Protein AF-A0A137S1P1-F1 (afdb_monomer_lite)

Organism: NCBI:txid1306954

Sequence (168 aa):
MAESNTEAGQRIQEKFQFYILGLTFTLLGLAIQTASFGTSPVADVMELLGWILLLTSALTLASRLEWTPQIYHLFDVQQDIEQDQRDLHDAQLKGARQATVRGTGESIDLDDVLKRLDNKLSITRAQIEKLDKGAELKYKIHRYGFIFGLVAILVARAWSPVLNLLGL

Structure (mmCIF, N/CA/C/O backbone):
data_AF-A0A137S1P1-F1
#
_entry.id   AF-A0A137S1P1-F1
#
loop_
_atom_site.group_PDB
_atom_site.id
_atom_site.type_symbol
_atom_site.label_atom_id
_atom_site.label_alt_id
_atom_site.label_comp_id
_atom_site.label_asym_id
_atom_site.label_entity_id
_atom_site.label_seq_id
_atom_site.pdbx_PDB_ins_code
_atom_site.Cartn_x
_atom_site.Cartn_y
_atom_site.Cartn_z
_atom_site.occupancy
_atom_site.B_iso_or_equiv
_atom_site.auth_seq_id
_atom_site.auth_comp_id
_atom_site.auth_asym_id
_atom_site.auth_atom_id
_atom_site.pdbx_PDB_model_num
ATOM 1 N N . MET A 1 1 ? 1.002 -15.285 27.680 1.00 48.09 1 MET A N 1
ATOM 2 C CA . MET A 1 1 ? -0.251 -15.466 26.920 1.00 48.09 1 MET A CA 1
ATOM 3 C C . MET A 1 1 ? 0.149 -15.941 25.538 1.00 48.09 1 MET A C 1
ATOM 5 O O . MET A 1 1 ? 1.112 -15.397 25.013 1.00 48.09 1 MET A O 1
ATOM 9 N N . ALA A 1 2 ? -0.465 -17.005 25.020 1.00 54.03 2 ALA A N 1
ATOM 10 C CA . ALA A 1 2 ? -0.200 -17.447 23.652 1.00 54.03 2 ALA A CA 1
ATOM 11 C C . ALA A 1 2 ? -0.772 -16.400 22.686 1.00 54.03 2 ALA A C 1
ATOM 13 O O . ALA A 1 2 ? -1.894 -15.945 22.890 1.00 54.03 2 ALA A O 1
ATOM 14 N N . GLU A 1 3 ? 0.025 -15.991 21.704 1.00 59.16 3 GLU A N 1
ATOM 15 C CA . GLU A 1 3 ? -0.373 -15.048 20.654 1.00 59.16 3 GLU A CA 1
ATOM 16 C C . GLU A 1 3 ? -1.540 -15.653 19.857 1.00 59.16 3 GLU A C 1
ATOM 18 O O . GLU A 1 3 ? -1.527 -16.851 19.550 1.00 59.16 3 GLU A O 1
ATOM 23 N N . SER A 1 4 ? -2.569 -14.859 19.556 1.00 79.31 4 SER A N 1
ATOM 24 C CA . SER A 1 4 ? -3.682 -15.343 18.735 1.00 79.31 4 SER A CA 1
ATOM 25 C C . SER A 1 4 ? -3.177 -15.661 17.323 1.00 79.31 4 SER A C 1
ATOM 27 O O . SER A 1 4 ? -2.349 -14.932 16.772 1.00 79.31 4 SER A O 1
ATOM 29 N N . ASN A 1 5 ? -3.711 -16.705 16.676 1.00 82.00 5 ASN A N 1
ATOM 30 C CA . ASN A 1 5 ? -3.372 -17.037 15.282 1.00 82.00 5 ASN A CA 1
ATOM 31 C C . ASN A 1 5 ? -3.557 -15.835 14.330 1.00 82.00 5 ASN A C 1
ATOM 33 O O . ASN A 1 5 ? -2.851 -15.720 13.328 1.00 82.00 5 ASN A O 1
ATOM 37 N N . THR A 1 6 ? -4.489 -14.931 14.647 1.00 79.38 6 THR A N 1
ATOM 38 C CA . THR A 1 6 ? -4.746 -13.701 13.884 1.00 79.38 6 THR A CA 1
ATOM 39 C C . THR A 1 6 ? -3.633 -12.666 14.041 1.00 79.38 6 THR A C 1
ATOM 41 O O . THR A 1 6 ? -3.182 -12.111 13.041 1.00 79.38 6 THR A O 1
ATOM 44 N N . GLU A 1 7 ? -3.141 -12.450 15.261 1.00 78.94 7 GLU A N 1
ATOM 45 C CA . GLU A 1 7 ? -2.036 -11.527 15.564 1.00 78.94 7 GLU A CA 1
ATOM 46 C C . GLU A 1 7 ? -0.732 -12.009 14.917 1.00 78.94 7 GLU A C 1
ATOM 48 O O . GLU A 1 7 ? -0.011 -11.240 14.273 1.00 78.94 7 GLU A O 1
ATOM 53 N N . ALA A 1 8 ? -0.465 -13.317 15.004 1.00 80.06 8 ALA A N 1
ATOM 54 C CA . ALA A 1 8 ? 0.671 -13.937 14.334 1.00 80.06 8 ALA A CA 1
ATOM 55 C C . ALA A 1 8 ? 0.590 -13.761 12.804 1.00 80.06 8 ALA A C 1
ATOM 57 O O . ALA A 1 8 ? 1.584 -13.407 12.162 1.00 80.06 8 ALA A O 1
ATOM 58 N N . GLY A 1 9 ? -0.599 -13.952 12.219 1.00 82.62 9 GLY A N 1
ATOM 59 C CA . GLY A 1 9 ? -0.851 -13.734 10.793 1.00 82.62 9 GLY A CA 1
ATOM 60 C C . GLY A 1 9 ? -0.601 -12.288 10.353 1.00 82.62 9 GLY A C 1
ATOM 61 O O . GLY A 1 9 ? 0.103 -12.060 9.366 1.00 82.62 9 GLY A O 1
ATOM 62 N N . GLN A 1 10 ? -1.101 -11.311 11.114 1.00 83.69 10 GLN A N 1
ATOM 63 C CA . GLN A 1 10 ? -0.881 -9.883 10.854 1.00 83.69 10 GLN A CA 1
ATOM 64 C C . GLN A 1 10 ? 0.609 -9.528 10.882 1.00 83.69 10 GLN A C 1
ATOM 66 O O . GLN A 1 10 ? 1.120 -8.922 9.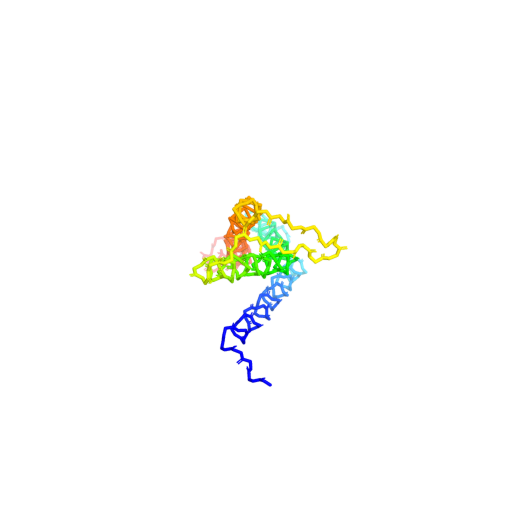938 1.00 83.69 10 GLN A O 1
ATOM 71 N N . ARG A 1 11 ? 1.344 -9.990 11.899 1.00 85.56 11 ARG A N 1
ATOM 72 C CA . ARG A 1 11 ? 2.785 -9.729 12.014 1.00 85.56 11 ARG A CA 1
ATOM 73 C C . ARG A 1 11 ? 3.583 -10.309 10.844 1.00 85.56 11 ARG A C 1
ATOM 75 O O . ARG A 1 11 ? 4.534 -9.685 10.369 1.00 85.56 11 ARG A O 1
ATOM 82 N N . ILE A 1 12 ? 3.234 -11.509 10.375 1.00 89.06 12 ILE A N 1
ATOM 83 C CA . ILE A 1 12 ? 3.873 -12.113 9.195 1.00 89.06 12 ILE A CA 1
ATOM 84 C C . ILE A 1 12 ? 3.583 -11.272 7.947 1.00 89.06 12 ILE A C 1
ATOM 86 O O . ILE A 1 12 ? 4.497 -10.991 7.168 1.00 89.06 12 ILE A O 1
ATOM 90 N N . GLN A 1 13 ? 2.336 -10.835 7.775 1.00 88.25 13 GLN A N 1
ATOM 91 C CA . GLN A 1 13 ? 1.925 -10.011 6.643 1.00 88.25 13 GLN A CA 1
ATOM 92 C C . GLN A 1 13 ? 2.656 -8.661 6.606 1.00 88.25 13 GLN A C 1
ATOM 94 O O . GLN A 1 13 ? 3.092 -8.236 5.536 1.00 88.25 13 GLN A O 1
ATOM 99 N N . GLU A 1 14 ? 2.839 -8.001 7.748 1.00 86.75 14 GLU A N 1
ATOM 100 C CA . GLU A 1 14 ? 3.597 -6.748 7.846 1.00 86.75 14 GLU A CA 1
ATOM 101 C C . GLU A 1 14 ? 5.060 -6.935 7.445 1.00 86.75 14 GLU A C 1
ATOM 103 O O . GLU A 1 14 ? 5.573 -6.207 6.593 1.00 86.75 14 GLU A O 1
ATOM 108 N N . LYS A 1 15 ? 5.725 -7.964 7.987 1.00 91.75 15 LYS A N 1
ATOM 109 C CA . LYS A 1 15 ? 7.111 -8.293 7.616 1.00 91.75 15 LYS A CA 1
ATOM 110 C C . LYS A 1 15 ? 7.245 -8.535 6.118 1.00 91.75 15 LYS A C 1
ATOM 112 O O . LYS A 1 15 ? 8.156 -8.004 5.488 1.00 91.75 15 LYS A O 1
ATOM 117 N N . PHE A 1 16 ? 6.323 -9.303 5.539 1.00 92.94 16 PHE A N 1
ATOM 118 C CA . PHE A 1 16 ? 6.294 -9.546 4.102 1.00 92.94 16 PHE A CA 1
ATOM 119 C C . PHE A 1 16 ? 6.191 -8.240 3.300 1.00 92.94 16 PHE A C 1
ATOM 121 O O . PHE A 1 16 ? 6.935 -8.052 2.338 1.00 92.94 16 PHE A O 1
ATOM 128 N N . GLN A 1 17 ? 5.335 -7.303 3.716 1.00 92.69 17 GLN A N 1
ATOM 129 C CA . GLN A 1 17 ? 5.203 -6.005 3.048 1.00 92.69 17 GLN A CA 1
ATOM 130 C C . GLN A 1 17 ? 6.487 -5.167 3.124 1.00 92.69 17 GLN A C 1
ATOM 132 O O . GLN A 1 17 ? 6.860 -4.558 2.122 1.00 92.69 17 GLN A O 1
ATOM 137 N N . PHE A 1 18 ? 7.206 -5.177 4.251 1.00 94.44 18 PHE A N 1
ATOM 138 C CA . PHE A 1 18 ? 8.512 -4.515 4.351 1.00 94.44 18 PHE A CA 1
ATOM 139 C C . PHE A 1 18 ? 9.561 -5.142 3.424 1.00 94.44 18 PHE A C 1
ATOM 141 O O . PHE A 1 18 ? 10.312 -4.411 2.775 1.00 94.44 18 PHE A O 1
ATOM 148 N N . TYR A 1 19 ? 9.592 -6.473 3.300 1.00 96.06 19 TYR A N 1
ATOM 149 C CA . TYR A 1 19 ? 10.492 -7.143 2.355 1.00 96.06 19 TYR A CA 1
ATOM 150 C C . TYR A 1 19 ? 10.181 -6.778 0.902 1.00 96.06 19 TYR A C 1
ATOM 152 O O . TYR A 1 19 ? 11.101 -6.478 0.145 1.00 96.06 19 TYR A O 1
ATOM 160 N N . ILE A 1 20 ? 8.902 -6.751 0.512 1.00 95.69 20 ILE A N 1
ATOM 161 C CA . ILE A 1 20 ? 8.492 -6.341 -0.840 1.00 95.69 20 ILE A CA 1
ATOM 162 C C . ILE A 1 20 ? 8.828 -4.871 -1.103 1.00 95.69 20 ILE A C 1
ATOM 164 O O . ILE A 1 20 ? 9.288 -4.535 -2.197 1.00 95.69 20 ILE A O 1
ATOM 168 N N . LEU A 1 21 ? 8.653 -3.995 -0.112 1.00 96.81 21 LEU A N 1
ATOM 169 C CA . LEU A 1 21 ? 9.041 -2.592 -0.230 1.00 96.81 21 LEU A CA 1
ATOM 170 C C . LEU A 1 21 ? 10.545 -2.454 -0.487 1.00 96.81 21 LEU A C 1
ATOM 172 O O . LEU A 1 21 ? 10.946 -1.786 -1.441 1.00 96.81 21 LEU A O 1
ATOM 176 N N . GLY A 1 22 ? 11.362 -3.127 0.329 1.00 97.50 22 GLY A N 1
ATOM 177 C CA . GLY A 1 22 ? 12.813 -3.156 0.165 1.00 97.50 22 GLY A CA 1
ATOM 178 C C . GLY A 1 22 ? 13.216 -3.689 -1.207 1.00 97.50 22 GLY A C 1
ATOM 179 O O . GLY A 1 22 ? 13.944 -3.019 -1.933 1.00 97.50 22 GLY A O 1
ATOM 180 N N . LEU A 1 23 ? 12.662 -4.836 -1.609 1.00 97.12 23 LEU A N 1
ATOM 181 C CA . LEU A 1 23 ? 12.902 -5.439 -2.920 1.00 97.12 23 LEU A CA 1
ATOM 182 C C . LEU A 1 23 ? 12.565 -4.478 -4.066 1.00 97.12 23 LEU A C 1
ATOM 184 O O . LEU A 1 23 ? 13.341 -4.364 -5.010 1.00 97.12 23 LEU A O 1
ATOM 188 N N . THR A 1 24 ? 11.442 -3.762 -3.983 1.00 97.19 24 THR A N 1
ATOM 189 C CA . THR A 1 24 ? 11.026 -2.817 -5.031 1.00 97.19 24 THR A CA 1
ATOM 190 C C . THR A 1 24 ? 12.029 -1.671 -5.175 1.00 97.19 24 THR A C 1
ATOM 192 O O . THR A 1 24 ? 12.436 -1.353 -6.292 1.00 97.19 24 THR A O 1
ATOM 195 N N . PHE A 1 25 ? 12.489 -1.087 -4.062 1.00 98.00 25 PHE A N 1
ATOM 196 C CA . PHE A 1 25 ? 13.527 -0.052 -4.093 1.00 98.00 25 PHE A CA 1
ATOM 197 C C . PHE A 1 25 ? 14.878 -0.585 -4.574 1.00 98.00 25 PHE A C 1
ATOM 199 O O . PHE A 1 25 ? 15.557 0.093 -5.343 1.00 98.00 25 PHE A O 1
ATOM 206 N N . THR A 1 26 ? 15.267 -1.796 -4.170 1.00 97.94 26 THR A N 1
ATOM 207 C CA . THR A 1 26 ? 16.501 -2.432 -4.647 1.00 97.94 26 THR A CA 1
ATOM 208 C C . THR A 1 26 ? 16.456 -2.662 -6.155 1.00 97.94 26 THR A C 1
ATOM 210 O O . THR A 1 26 ? 17.409 -2.311 -6.845 1.00 97.94 26 THR A O 1
ATOM 213 N N . LEU A 1 27 ? 15.352 -3.193 -6.686 1.00 97.12 27 LEU A N 1
ATOM 214 C CA . LEU A 1 27 ? 15.178 -3.398 -8.125 1.00 97.12 27 LEU A CA 1
ATOM 215 C C . LEU A 1 27 ? 15.208 -2.077 -8.897 1.00 97.12 27 LEU A C 1
ATOM 217 O O . LEU A 1 27 ? 15.874 -1.999 -9.924 1.00 97.12 27 LEU A O 1
ATOM 221 N N . LEU A 1 28 ? 14.553 -1.029 -8.386 1.00 97.81 28 LEU A N 1
ATOM 222 C CA . LEU A 1 28 ? 14.625 0.309 -8.974 1.00 97.81 28 LEU A CA 1
ATOM 223 C C . LEU A 1 28 ? 16.064 0.848 -8.980 1.00 97.81 28 LEU A C 1
ATOM 225 O O . LEU A 1 28 ? 16.532 1.338 -10.004 1.00 97.81 28 LEU A O 1
ATOM 229 N N . GLY A 1 29 ? 16.781 0.727 -7.861 1.00 98.00 29 GLY A N 1
ATOM 230 C CA . GLY A 1 29 ? 18.178 1.150 -7.757 1.00 98.00 29 GLY A CA 1
ATOM 231 C C . GLY A 1 29 ? 19.085 0.412 -8.743 1.00 98.00 29 GLY A C 1
ATOM 232 O O . GLY A 1 29 ? 19.885 1.043 -9.429 1.00 98.00 29 GLY A O 1
ATOM 233 N N . LEU A 1 30 ? 18.915 -0.906 -8.870 1.00 96.81 30 LEU A N 1
ATOM 234 C CA . LEU A 1 30 ? 19.645 -1.722 -9.842 1.00 96.81 30 LEU A CA 1
ATOM 235 C C . LEU A 1 30 ? 19.305 -1.343 -11.286 1.00 96.81 30 LEU A C 1
ATOM 237 O O . LEU A 1 30 ? 20.211 -1.256 -12.115 1.00 96.81 30 LEU A O 1
ATOM 241 N N . ALA A 1 31 ? 18.031 -1.087 -11.593 1.00 95.81 31 ALA A N 1
ATOM 242 C CA . ALA A 1 31 ? 17.612 -0.637 -12.918 1.00 95.81 31 ALA A CA 1
ATOM 243 C C . ALA A 1 31 ? 18.303 0.686 -13.284 1.00 95.81 31 ALA A C 1
ATOM 245 O O . ALA A 1 31 ? 18.929 0.781 -14.337 1.00 95.81 31 ALA A O 1
ATOM 246 N N . ILE A 1 32 ? 18.310 1.662 -12.373 1.00 96.31 32 ILE A N 1
ATOM 247 C CA . ILE A 1 32 ? 18.986 2.948 -12.587 1.00 96.31 32 ILE A CA 1
ATOM 248 C C . ILE A 1 32 ? 20.501 2.766 -12.763 1.00 96.31 32 ILE A C 1
ATOM 250 O O . ILE A 1 32 ? 21.081 3.318 -13.692 1.00 96.31 32 ILE A O 1
ATOM 254 N N . GLN A 1 33 ? 21.157 1.981 -11.902 1.00 96.62 33 GLN A N 1
ATOM 255 C CA . GLN A 1 33 ? 22.615 1.801 -11.946 1.00 96.62 33 GLN A CA 1
ATOM 256 C C . GLN A 1 33 ? 23.098 1.084 -13.205 1.00 96.62 33 GLN A C 1
ATOM 258 O O . GLN A 1 33 ? 24.168 1.388 -13.722 1.00 96.62 33 GLN A O 1
ATOM 263 N N . THR A 1 34 ? 22.331 0.108 -13.683 1.00 93.44 34 THR A N 1
ATOM 264 C CA . THR A 1 34 ? 22.718 -0.695 -14.847 1.00 93.44 34 THR A CA 1
ATOM 265 C C . THR A 1 34 ? 22.291 -0.056 -16.164 1.00 93.44 34 THR A C 1
ATOM 267 O O . THR A 1 34 ? 22.564 -0.623 -17.219 1.00 93.44 34 THR A O 1
ATOM 270 N N . ALA A 1 35 ? 21.577 1.070 -16.129 1.00 91.75 35 ALA A N 1
ATOM 271 C CA . ALA A 1 35 ? 20.986 1.727 -17.288 1.00 91.75 35 ALA A CA 1
ATOM 272 C C . ALA A 1 35 ? 22.005 2.039 -18.385 1.00 91.75 35 ALA A C 1
ATOM 274 O O . ALA A 1 35 ? 23.081 2.575 -18.129 1.00 91.75 35 ALA A O 1
ATOM 275 N N . SER A 1 36 ? 21.635 1.727 -19.625 1.00 85.81 36 SER A N 1
ATOM 276 C CA . SER A 1 36 ? 22.408 2.063 -20.814 1.00 85.81 36 SER A CA 1
ATOM 277 C C . SER A 1 36 ? 21.460 2.684 -21.828 1.00 85.81 36 SER A C 1
ATOM 279 O O . SER A 1 36 ? 20.555 2.012 -22.317 1.00 85.81 36 SER A O 1
ATOM 281 N N . PHE A 1 37 ? 21.652 3.974 -22.089 1.00 89.00 37 PHE A N 1
ATOM 282 C CA . PHE A 1 37 ? 20.822 4.748 -23.007 1.00 89.00 37 PHE A CA 1
ATOM 283 C C . PHE A 1 37 ? 21.480 4.876 -24.382 1.00 89.00 37 PHE A C 1
ATOM 285 O O . PHE A 1 37 ? 22.706 4.813 -24.498 1.00 89.00 37 PHE A O 1
ATOM 292 N N . GLY A 1 38 ? 20.669 5.114 -25.415 1.00 81.94 38 GLY A N 1
ATOM 293 C CA . GLY A 1 38 ? 21.150 5.450 -26.759 1.00 81.94 38 GLY A CA 1
ATOM 294 C C . GLY A 1 38 ? 21.274 4.271 -27.724 1.00 81.94 38 GLY A C 1
ATOM 295 O O . GLY A 1 38 ? 21.768 4.448 -28.834 1.00 81.94 38 GLY A O 1
ATOM 296 N N . THR A 1 39 ? 20.810 3.078 -27.340 1.00 79.62 39 THR A N 1
ATOM 297 C CA . THR A 1 39 ? 20.744 1.914 -28.246 1.00 79.62 39 THR A CA 1
ATOM 298 C C . THR A 1 39 ? 19.483 1.929 -29.108 1.00 79.62 39 THR A C 1
ATOM 300 O O . THR A 1 39 ? 19.533 1.618 -30.295 1.00 79.62 39 THR A O 1
ATOM 303 N N . SER A 1 40 ? 18.340 2.308 -28.533 1.00 87.75 40 SER A N 1
ATOM 304 C CA . SER A 1 40 ? 17.077 2.462 -29.250 1.00 87.75 40 SER A CA 1
ATOM 305 C C . SER A 1 40 ? 16.148 3.404 -28.481 1.00 87.75 40 SER A C 1
ATOM 307 O O . SER A 1 40 ? 15.965 3.199 -27.280 1.00 87.75 40 SER A O 1
ATOM 309 N N . PRO A 1 41 ? 15.467 4.355 -29.151 1.00 90.50 41 PRO A N 1
ATOM 310 C CA . PRO A 1 41 ? 14.496 5.229 -28.492 1.00 90.50 41 PRO A CA 1
ATOM 311 C C . PRO A 1 41 ? 13.380 4.459 -27.773 1.00 90.50 41 PRO A C 1
ATOM 313 O O . PRO A 1 41 ? 12.876 4.906 -26.749 1.00 90.50 41 PRO A O 1
ATOM 316 N N . VAL A 1 42 ? 12.997 3.286 -28.294 1.00 90.31 42 VAL A N 1
ATOM 317 C CA . VAL A 1 42 ? 11.966 2.436 -27.678 1.00 90.31 42 VAL A CA 1
ATOM 318 C C . VAL A 1 42 ? 12.459 1.859 -26.351 1.00 90.31 42 VAL A C 1
ATOM 320 O O . VAL A 1 42 ? 11.728 1.901 -25.364 1.00 90.31 42 VAL A O 1
ATOM 323 N N . ALA A 1 43 ? 13.698 1.360 -26.312 1.00 93.06 43 ALA A N 1
ATOM 324 C CA . ALA A 1 43 ? 14.304 0.835 -25.092 1.00 93.06 43 ALA A CA 1
ATOM 325 C C . ALA A 1 43 ? 14.460 1.940 -24.036 1.00 93.06 43 ALA A C 1
ATOM 327 O O . ALA A 1 43 ? 14.064 1.744 -22.890 1.00 93.06 43 ALA A O 1
ATOM 328 N N . ASP A 1 44 ? 14.926 3.123 -24.445 1.00 94.00 44 ASP A N 1
ATOM 329 C CA . ASP A 1 44 ? 15.111 4.276 -23.559 1.00 94.00 44 ASP A CA 1
ATOM 330 C C . ASP A 1 44 ? 13.781 4.728 -22.919 1.00 94.00 44 ASP A C 1
ATOM 332 O O . ASP A 1 44 ? 13.711 4.980 -21.715 1.00 94.00 44 ASP A O 1
ATOM 336 N N . VAL A 1 45 ? 12.695 4.784 -23.702 1.00 95.44 45 VAL A N 1
ATOM 337 C CA . VAL A 1 45 ? 11.354 5.131 -23.194 1.00 95.44 45 VAL A CA 1
ATOM 338 C C . VAL A 1 45 ? 10.827 4.067 -22.229 1.00 95.44 45 VAL A C 1
ATOM 340 O O . VAL A 1 45 ? 10.273 4.415 -21.184 1.00 95.44 45 VAL A O 1
ATOM 343 N N . MET A 1 46 ? 10.997 2.782 -22.551 1.00 95.69 46 MET A N 1
ATOM 344 C CA . MET A 1 46 ? 10.560 1.682 -21.681 1.00 95.69 46 MET A CA 1
ATOM 345 C C . MET A 1 46 ? 11.333 1.656 -20.360 1.00 95.69 46 MET A C 1
ATOM 347 O O . MET A 1 46 ? 10.739 1.395 -19.314 1.00 95.69 46 MET A O 1
ATOM 351 N N . GLU A 1 47 ? 12.621 1.997 -20.385 1.00 96.06 47 GLU A N 1
ATOM 352 C CA . GLU A 1 47 ? 13.462 2.107 -19.193 1.00 96.06 47 GLU A CA 1
ATOM 353 C C . GLU A 1 47 ? 12.936 3.203 -18.248 1.00 96.06 47 GLU A C 1
ATOM 355 O O . GLU A 1 47 ? 12.656 2.942 -17.076 1.00 96.06 47 GLU A O 1
ATOM 360 N N . LEU A 1 48 ? 12.696 4.411 -18.776 1.00 96.81 48 LEU A N 1
ATOM 361 C CA . LEU A 1 48 ? 12.159 5.537 -18.003 1.00 96.81 48 LEU A CA 1
ATOM 362 C C . LEU A 1 48 ? 10.757 5.251 -17.450 1.00 96.81 48 LEU A C 1
ATOM 364 O O . LEU A 1 48 ? 10.462 5.560 -16.291 1.00 96.81 48 LEU A O 1
ATOM 368 N N . LEU A 1 49 ? 9.891 4.641 -18.261 1.00 97.25 49 LEU A N 1
ATOM 369 C CA . LEU A 1 49 ? 8.550 4.244 -17.838 1.00 97.25 49 LEU A CA 1
ATOM 370 C C . LEU A 1 49 ? 8.616 3.194 -16.722 1.00 97.25 49 LEU A C 1
ATOM 372 O O . LEU A 1 49 ? 7.893 3.306 -15.729 1.00 97.25 49 LEU A O 1
ATOM 376 N N . GLY A 1 50 ? 9.523 2.223 -16.841 1.00 97.19 50 GLY A N 1
ATOM 377 C CA . GLY A 1 50 ? 9.790 1.234 -15.804 1.00 97.19 50 GLY A CA 1
ATOM 378 C C . GLY A 1 50 ? 10.205 1.873 -14.480 1.00 97.19 50 GLY A C 1
ATOM 379 O O . GLY A 1 50 ? 9.655 1.522 -13.434 1.00 97.19 50 GLY A O 1
ATOM 380 N N . TRP A 1 51 ? 11.096 2.870 -14.508 1.00 98.06 51 TRP A N 1
ATOM 381 C CA . TRP A 1 51 ? 11.514 3.585 -13.297 1.00 98.06 51 TRP A CA 1
ATOM 382 C C . TRP A 1 51 ? 10.358 4.315 -12.623 1.00 98.06 51 TRP A C 1
ATOM 384 O O . TRP A 1 51 ? 10.182 4.191 -11.411 1.00 98.06 51 TRP A O 1
ATOM 394 N N . ILE A 1 52 ? 9.547 5.047 -13.392 1.00 98.19 52 ILE A N 1
ATOM 395 C CA . ILE A 1 52 ? 8.399 5.789 -12.853 1.00 98.19 52 ILE A CA 1
ATOM 396 C C . ILE A 1 52 ? 7.390 4.823 -12.221 1.00 98.19 52 ILE A C 1
ATOM 398 O O . ILE A 1 52 ? 6.900 5.070 -11.117 1.00 98.19 52 ILE A O 1
ATOM 402 N N . LEU A 1 53 ? 7.095 3.699 -12.877 1.00 98.12 53 LEU A N 1
ATOM 403 C CA . LEU A 1 53 ? 6.160 2.698 -12.359 1.00 98.12 53 LEU A CA 1
ATOM 404 C C . LEU A 1 53 ? 6.675 2.003 -11.091 1.00 98.12 53 LEU A C 1
ATOM 406 O O . LEU A 1 53 ? 5.923 1.844 -10.128 1.00 98.12 53 LEU A O 1
ATOM 410 N N . LEU A 1 54 ? 7.959 1.640 -11.045 1.00 98.00 54 LEU A N 1
ATOM 411 C CA . LEU A 1 54 ? 8.565 1.054 -9.847 1.00 98.00 54 LEU A CA 1
ATOM 412 C C . LEU A 1 54 ? 8.633 2.063 -8.693 1.00 98.00 54 LEU A C 1
ATOM 414 O O . LEU A 1 54 ? 8.315 1.710 -7.558 1.00 98.00 54 LEU A O 1
ATOM 418 N N . LEU A 1 55 ? 8.978 3.325 -8.969 1.00 98.19 55 LEU A N 1
ATOM 419 C CA . LEU A 1 55 ? 9.022 4.382 -7.958 1.00 98.19 55 LEU A CA 1
ATOM 420 C C . LEU A 1 55 ? 7.631 4.669 -7.386 1.00 98.19 55 LEU A C 1
ATOM 422 O O . LEU A 1 55 ? 7.453 4.682 -6.169 1.00 98.19 55 LEU A O 1
ATOM 426 N N . THR A 1 56 ? 6.631 4.860 -8.248 1.00 97.88 56 THR A N 1
ATOM 427 C CA . THR A 1 56 ? 5.242 5.074 -7.811 1.00 97.88 56 THR A CA 1
ATOM 428 C C . THR A 1 56 ? 4.718 3.877 -7.023 1.00 97.88 56 THR A C 1
ATOM 430 O O . THR A 1 56 ? 4.073 4.063 -5.990 1.00 97.88 56 THR A O 1
ATOM 433 N N . SER A 1 57 ? 5.052 2.653 -7.436 1.00 97.69 57 SER A N 1
ATOM 434 C CA . SER A 1 57 ? 4.725 1.435 -6.697 1.00 97.69 57 SER A CA 1
ATOM 435 C C . SER A 1 57 ? 5.362 1.400 -5.302 1.00 97.69 57 SER A C 1
ATOM 437 O O . SER A 1 57 ? 4.659 1.143 -4.319 1.00 97.69 57 SER A O 1
ATOM 439 N N . ALA A 1 58 ? 6.660 1.703 -5.194 1.00 97.19 58 ALA A N 1
ATOM 440 C CA . ALA A 1 58 ? 7.390 1.719 -3.928 1.00 97.19 58 ALA A CA 1
ATOM 441 C C . ALA A 1 58 ? 6.846 2.786 -2.968 1.00 97.19 58 ALA A C 1
ATOM 443 O O . ALA A 1 58 ? 6.523 2.483 -1.820 1.00 97.19 58 ALA A O 1
ATOM 444 N N . LEU A 1 59 ? 6.668 4.022 -3.448 1.00 97.69 59 LEU A N 1
ATOM 445 C CA . LEU A 1 59 ? 6.128 5.126 -2.649 1.00 97.69 59 LEU A CA 1
ATOM 446 C C . LEU A 1 59 ? 4.698 4.844 -2.179 1.00 97.69 59 LEU A C 1
ATOM 448 O O . LEU A 1 59 ? 4.343 5.148 -1.041 1.00 97.69 59 LEU A O 1
ATOM 452 N N . THR A 1 60 ? 3.880 4.215 -3.024 1.00 96.69 60 THR A N 1
ATOM 453 C CA . THR A 1 60 ? 2.506 3.866 -2.654 1.00 96.69 60 THR A CA 1
ATOM 454 C C . THR A 1 60 ? 2.464 2.779 -1.580 1.00 96.69 60 THR A C 1
ATOM 456 O O . THR A 1 60 ? 1.663 2.876 -0.648 1.00 96.69 60 THR A O 1
ATOM 459 N N . LEU A 1 61 ? 3.332 1.765 -1.666 1.00 95.62 61 LEU A N 1
ATOM 460 C CA . LEU A 1 61 ? 3.437 0.734 -0.632 1.00 95.62 61 LEU A CA 1
ATOM 461 C C . LEU A 1 61 ? 3.991 1.299 0.683 1.00 95.62 61 LEU A C 1
ATOM 463 O O . LEU A 1 61 ? 3.447 0.988 1.741 1.00 95.62 61 LEU A O 1
ATOM 467 N N . ALA A 1 62 ? 5.000 2.172 0.625 1.00 95.81 62 ALA A N 1
ATOM 468 C CA . ALA A 1 62 ? 5.514 2.879 1.799 1.00 95.81 62 ALA A CA 1
ATOM 469 C C . ALA A 1 62 ? 4.412 3.703 2.476 1.00 95.81 62 ALA A C 1
ATOM 471 O O . ALA A 1 62 ? 4.168 3.561 3.671 1.00 95.81 62 ALA A O 1
ATOM 472 N N . SER A 1 63 ? 3.664 4.482 1.690 1.00 94.38 63 SER A N 1
ATOM 473 C CA . SER A 1 63 ? 2.518 5.241 2.189 1.00 94.38 63 SER A CA 1
ATOM 474 C C . SER A 1 63 ? 1.382 4.340 2.684 1.00 94.38 63 SER A C 1
ATOM 476 O O . SER A 1 63 ? 0.539 4.783 3.450 1.00 94.38 63 SER A O 1
ATOM 478 N N . ARG A 1 64 ? 1.264 3.083 2.252 1.00 91.81 64 ARG A N 1
ATOM 479 C CA . ARG A 1 64 ? 0.292 2.160 2.855 1.00 91.81 64 ARG A CA 1
ATOM 480 C C . ARG A 1 64 ? 0.758 1.730 4.245 1.00 91.81 64 ARG A C 1
ATOM 482 O O . ARG A 1 64 ? -0.026 1.816 5.180 1.00 91.81 64 ARG A O 1
ATOM 489 N N . LEU A 1 65 ? 2.021 1.324 4.3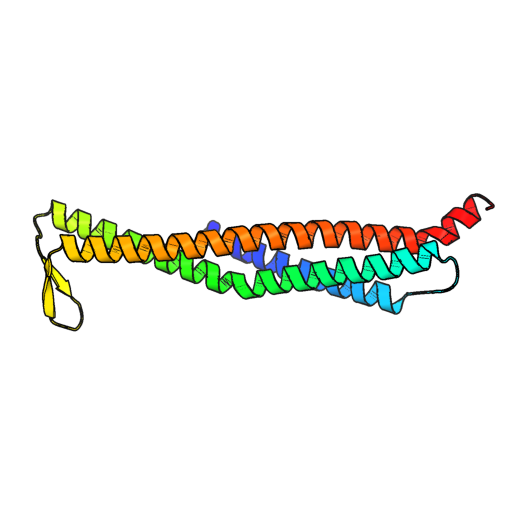60 1.00 92.12 65 LEU A N 1
ATOM 490 C CA . LEU A 1 65 ? 2.635 0.880 5.612 1.00 92.12 65 LEU A CA 1
ATOM 491 C C . LEU A 1 65 ? 2.636 1.966 6.692 1.00 92.12 65 LEU A C 1
ATOM 493 O O . LEU A 1 65 ? 2.386 1.659 7.851 1.00 92.12 65 LEU A O 1
ATOM 497 N N . GLU A 1 66 ? 2.850 3.226 6.309 1.00 91.38 66 GLU A N 1
ATOM 498 C CA . GLU A 1 66 ? 2.803 4.372 7.226 1.00 91.38 66 GLU A CA 1
ATOM 499 C C . GLU A 1 66 ? 1.441 4.532 7.920 1.00 91.38 66 GLU A C 1
ATOM 501 O O . GLU A 1 66 ? 1.395 4.952 9.070 1.00 91.38 66 GLU A O 1
ATOM 506 N N . TRP A 1 67 ? 0.344 4.186 7.235 1.00 87.62 67 TRP A N 1
ATOM 507 C CA . TRP A 1 67 ? -1.027 4.371 7.727 1.00 87.62 67 TRP A CA 1
ATOM 508 C C . TRP A 1 67 ? -1.619 3.124 8.396 1.00 87.62 67 TRP A C 1
ATOM 510 O O . TRP A 1 67 ? -2.684 3.205 9.011 1.00 87.62 67 TRP A O 1
ATOM 520 N N . THR A 1 68 ? -0.958 1.970 8.279 1.00 87.81 68 THR A N 1
ATOM 521 C CA . THR A 1 68 ? -1.404 0.706 8.881 1.00 87.81 68 THR A CA 1
ATOM 522 C C . THR A 1 68 ? -1.637 0.819 10.400 1.00 87.81 68 THR A C 1
ATOM 524 O O . THR A 1 68 ? -2.704 0.398 10.850 1.00 87.81 68 THR A O 1
ATOM 527 N N . PRO A 1 69 ? -0.743 1.434 11.206 1.00 86.75 69 PRO A N 1
ATOM 528 C CA . PRO A 1 69 ? -0.962 1.571 12.649 1.00 86.75 69 PRO A CA 1
ATOM 529 C C . PRO A 1 69 ? -2.206 2.398 13.000 1.00 86.75 69 PRO A C 1
ATOM 531 O O . PRO A 1 69 ? -2.945 2.056 13.919 1.00 86.75 69 PRO A O 1
ATOM 534 N N . GLN A 1 70 ? -2.470 3.474 12.256 1.00 87.06 70 GLN A N 1
ATOM 535 C CA . GLN A 1 70 ? -3.622 4.350 12.472 1.00 87.06 70 GLN A CA 1
ATOM 536 C C . GLN A 1 70 ? -4.935 3.625 12.172 1.00 87.06 70 GLN A C 1
ATOM 538 O O . GLN A 1 70 ? -5.928 3.849 12.861 1.00 87.06 70 GLN A O 1
ATOM 543 N N . ILE A 1 71 ? -4.942 2.745 11.167 1.00 86.25 71 ILE A N 1
ATOM 544 C CA . ILE A 1 71 ? -6.102 1.907 10.851 1.00 86.25 71 ILE A CA 1
ATOM 545 C C . ILE A 1 71 ? -6.384 0.937 12.002 1.00 86.25 71 ILE A C 1
ATOM 547 O O . ILE A 1 71 ? -7.529 0.847 12.439 1.00 86.25 71 ILE A O 1
ATOM 551 N N . TYR A 1 72 ? -5.360 0.264 12.536 1.00 86.56 72 TYR A N 1
ATOM 552 C CA . TYR A 1 72 ? -5.542 -0.639 13.678 1.00 86.56 72 TYR A CA 1
ATOM 553 C C . TYR A 1 72 ? -6.024 0.088 14.929 1.00 86.56 72 TYR A C 1
ATOM 555 O O . TYR A 1 72 ? -6.986 -0.353 15.543 1.00 86.56 72 TYR A O 1
ATOM 563 N N . HIS A 1 73 ? -5.464 1.258 15.233 1.00 88.25 73 HIS A N 1
ATOM 564 C CA . HIS A 1 73 ? -5.951 2.078 16.340 1.00 88.25 73 HIS A CA 1
ATOM 565 C C . HIS A 1 73 ? -7.443 2.430 16.194 1.00 88.25 73 HIS A C 1
ATOM 567 O O . HIS A 1 73 ? -8.178 2.465 17.176 1.00 88.25 73 HIS A O 1
ATOM 573 N N . LEU A 1 74 ? -7.922 2.700 14.976 1.00 87.31 74 LEU A N 1
ATOM 574 C CA . LEU A 1 74 ? -9.345 2.961 14.753 1.00 87.31 74 LEU A CA 1
ATOM 575 C C . LEU A 1 74 ? -10.210 1.707 14.928 1.00 87.31 74 LEU A C 1
ATOM 577 O O . LEU A 1 74 ? -11.316 1.829 15.453 1.00 87.31 74 LEU A O 1
ATOM 581 N N . PHE A 1 75 ? -9.720 0.529 14.533 1.00 87.75 75 PHE A N 1
ATOM 582 C CA . PHE A 1 75 ? -10.396 -0.739 14.817 1.00 87.75 75 PHE A CA 1
ATOM 583 C C . PHE A 1 75 ? -10.471 -1.026 16.319 1.00 87.75 75 PHE A C 1
ATOM 585 O O . PHE A 1 75 ? -11.541 -1.403 16.790 1.00 87.75 75 PHE A O 1
ATOM 592 N N . ASP A 1 76 ? -9.400 -0.768 17.072 1.00 88.81 76 ASP A N 1
ATOM 593 C CA . ASP A 1 76 ? -9.393 -0.915 18.532 1.00 88.81 76 ASP A CA 1
ATOM 594 C C . ASP A 1 76 ? -10.427 0.021 19.172 1.00 88.81 76 ASP A C 1
ATOM 596 O O . ASP A 1 76 ? -11.286 -0.413 19.934 1.00 88.81 76 ASP A O 1
ATOM 600 N N . VAL A 1 77 ? -10.445 1.297 18.765 1.00 89.62 77 VAL A N 1
ATOM 601 C CA . VAL A 1 77 ? -11.449 2.270 19.229 1.00 89.62 77 VAL A CA 1
ATOM 602 C C . VAL A 1 77 ? -12.870 1.842 18.857 1.00 89.62 77 VAL A C 1
ATOM 604 O O . VAL A 1 77 ? -13.794 2.050 19.643 1.00 89.62 77 VAL A O 1
ATOM 607 N N . GLN A 1 78 ? -13.084 1.271 17.667 1.00 90.44 78 GLN A N 1
ATOM 608 C CA . GLN A 1 78 ? -14.387 0.727 17.288 1.00 90.44 78 GLN A CA 1
ATOM 609 C C . GLN A 1 78 ? -14.782 -0.426 18.215 1.00 90.44 78 GLN A C 1
ATOM 611 O O . GLN A 1 78 ? -15.910 -0.443 18.704 1.00 90.44 78 GLN A O 1
ATOM 616 N N . GLN A 1 79 ? -13.872 -1.369 18.455 1.00 91.12 79 GLN A N 1
ATOM 617 C CA . GLN A 1 79 ? -14.119 -2.533 19.297 1.00 91.12 79 GLN A CA 1
ATOM 618 C C . GLN A 1 79 ? -14.441 -2.127 20.739 1.00 91.12 79 GLN A C 1
ATOM 620 O O . GLN A 1 79 ? -15.394 -2.663 21.308 1.00 91.12 79 GLN A O 1
ATOM 625 N N . ASP A 1 80 ? -13.715 -1.151 21.287 1.00 90.56 80 ASP A N 1
ATOM 626 C CA . ASP A 1 80 ? -13.966 -0.585 22.614 1.00 90.56 80 ASP A CA 1
ATOM 627 C C . ASP A 1 80 ? -15.365 0.046 22.693 1.00 90.56 80 ASP A C 1
ATOM 629 O O . ASP A 1 80 ? -16.130 -0.251 23.606 1.00 90.56 80 ASP A O 1
ATOM 633 N N . ILE A 1 81 ? -15.751 0.859 21.698 1.00 87.81 81 ILE A N 1
ATOM 634 C CA . ILE A 1 81 ? -17.089 1.478 21.653 1.00 87.81 81 ILE A CA 1
ATOM 635 C C . ILE A 1 81 ? -18.187 0.412 21.558 1.00 87.81 81 ILE A C 1
ATOM 637 O O . ILE A 1 81 ? -19.211 0.517 22.233 1.00 87.81 81 ILE A O 1
ATOM 641 N N . GLU A 1 82 ? -18.001 -0.613 20.725 1.00 90.44 82 GLU A N 1
ATOM 642 C CA . GLU A 1 82 ? -18.970 -1.704 20.592 1.00 90.44 82 GLU A CA 1
ATOM 643 C C . GLU A 1 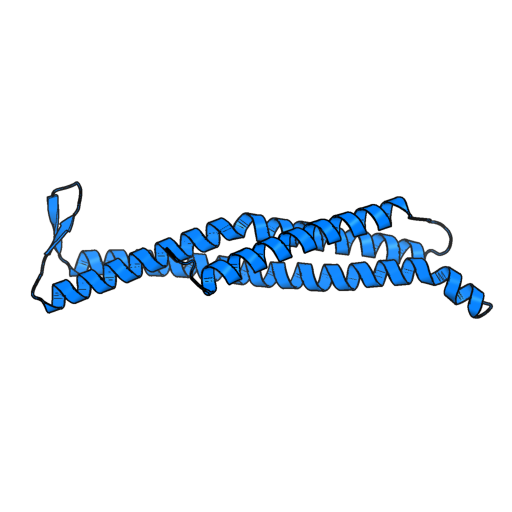82 ? -19.067 -2.542 21.871 1.00 90.44 82 GLU A C 1
ATOM 645 O O . GLU A 1 82 ? -20.143 -3.043 22.200 1.00 90.44 82 GLU A O 1
ATOM 650 N N . GLN A 1 83 ? -17.962 -2.706 22.600 1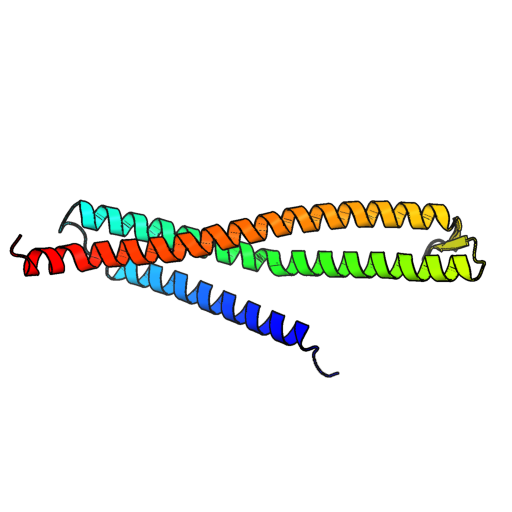.00 89.88 83 GLN A N 1
ATOM 651 C CA . GLN A 1 83 ? -17.962 -3.366 23.899 1.00 89.88 83 GLN A CA 1
ATOM 652 C C . GLN A 1 83 ? -18.709 -2.535 24.944 1.00 89.88 83 GLN A C 1
ATOM 654 O O . GLN A 1 83 ? -19.606 -3.075 25.587 1.00 89.88 83 GLN A O 1
ATOM 659 N N . ASP A 1 84 ? -18.438 -1.232 25.032 1.00 87.19 84 ASP A N 1
ATOM 660 C CA . ASP A 1 84 ? -19.154 -0.316 25.927 1.00 87.19 84 ASP A CA 1
ATOM 661 C C . ASP A 1 84 ? -20.670 -0.339 25.663 1.00 87.19 84 ASP A C 1
ATOM 663 O O . ASP A 1 84 ? -21.475 -0.353 26.595 1.00 87.19 84 ASP A O 1
ATOM 667 N N . GLN A 1 85 ? -21.086 -0.386 24.390 1.00 87.81 85 GLN A N 1
ATOM 668 C CA . GLN A 1 85 ? -22.502 -0.512 24.029 1.00 87.81 85 GLN A CA 1
ATOM 669 C C . GLN A 1 85 ? -23.116 -1.835 24.489 1.00 87.81 85 GLN A C 1
ATOM 671 O O . GLN A 1 85 ? -24.233 -1.832 25.008 1.00 87.81 85 GLN A O 1
ATOM 676 N N . ARG A 1 86 ? -22.411 -2.960 24.305 1.00 87.88 86 ARG A N 1
ATOM 677 C CA . ARG A 1 86 ? -22.878 -4.277 24.770 1.00 87.88 86 ARG A CA 1
ATOM 678 C C . ARG A 1 86 ? -23.032 -4.299 26.287 1.00 87.88 86 ARG A C 1
ATOM 680 O O . ARG A 1 86 ? -24.079 -4.710 26.780 1.00 87.88 86 ARG A O 1
ATOM 687 N N . ASP A 1 87 ? -22.043 -3.783 27.008 1.00 87.50 87 ASP A N 1
ATOM 688 C CA . ASP A 1 87 ? -22.047 -3.742 28.470 1.00 87.50 87 ASP A CA 1
ATOM 689 C C . ASP A 1 87 ? -23.186 -2.855 29.009 1.00 87.50 87 ASP A C 1
ATOM 691 O O . ASP A 1 87 ? -23.862 -3.216 29.980 1.00 87.50 87 ASP A O 1
ATOM 695 N N . LEU A 1 88 ? -23.460 -1.719 28.354 1.00 85.19 88 LEU A N 1
ATOM 696 C CA . LEU A 1 88 ? -24.583 -0.843 28.703 1.00 85.19 88 LEU A CA 1
ATOM 697 C C . LEU A 1 88 ? -25.942 -1.467 28.374 1.00 85.19 88 LEU A C 1
ATOM 699 O O . LEU A 1 88 ? -26.856 -1.366 29.192 1.00 85.19 88 LEU A O 1
ATOM 703 N N . HIS A 1 89 ? -26.087 -2.147 27.236 1.00 84.88 89 HIS A N 1
ATOM 704 C CA . HIS A 1 89 ? -27.312 -2.888 26.923 1.00 84.88 89 HIS A CA 1
ATOM 705 C C . HIS A 1 89 ? -27.581 -3.997 27.946 1.00 84.88 89 HIS A C 1
ATOM 707 O O . HIS A 1 89 ? -28.705 -4.125 28.434 1.00 84.88 89 HIS A O 1
ATOM 713 N N . ASP A 1 90 ? -26.553 -4.743 28.349 1.00 86.31 90 ASP A N 1
ATOM 714 C CA . ASP A 1 90 ? -26.665 -5.757 29.397 1.00 86.31 90 ASP A CA 1
ATOM 715 C C . ASP A 1 90 ? -27.059 -5.146 30.752 1.00 86.31 90 ASP A C 1
ATOM 717 O O . ASP A 1 90 ? -27.836 -5.740 31.506 1.00 86.31 90 ASP A O 1
ATOM 721 N N . ALA A 1 91 ? -26.560 -3.950 31.077 1.00 82.44 91 ALA A N 1
ATOM 722 C CA . ALA A 1 91 ? -26.961 -3.213 32.274 1.00 82.44 91 ALA A CA 1
ATOM 723 C C . ALA A 1 91 ? -28.422 -2.728 32.197 1.00 82.44 91 ALA A C 1
ATOM 725 O O . ALA A 1 91 ? -29.150 -2.821 33.190 1.00 82.44 91 ALA A O 1
ATOM 726 N N . GLN A 1 92 ? -28.875 -2.279 31.021 1.00 81.81 92 GLN A N 1
ATOM 727 C CA . GLN A 1 92 ? -30.264 -1.886 30.769 1.00 81.81 92 GLN A CA 1
ATOM 728 C C . GLN A 1 92 ? -31.220 -3.066 30.975 1.00 81.81 92 GLN A C 1
ATOM 730 O O . GLN A 1 92 ? -32.232 -2.937 31.667 1.00 81.81 92 GLN A O 1
ATOM 735 N N . LEU A 1 93 ? -30.864 -4.243 30.447 1.00 82.69 93 LEU A N 1
ATOM 736 C CA . LEU A 1 93 ? -31.619 -5.488 30.624 1.00 82.69 93 LEU A CA 1
ATOM 737 C C . LEU A 1 93 ? -31.693 -5.925 32.095 1.00 82.69 93 LEU A C 1
ATOM 739 O O . LEU A 1 93 ? -32.693 -6.500 32.521 1.00 82.69 93 LEU A O 1
ATOM 743 N N . LYS A 1 94 ? -30.667 -5.608 32.893 1.00 86.50 94 LYS A N 1
ATOM 744 C CA . LYS A 1 94 ? -30.634 -5.837 34.349 1.00 86.50 94 LYS A CA 1
ATOM 745 C C . LYS A 1 94 ? -31.386 -4.765 35.156 1.00 86.50 94 LYS A C 1
ATOM 747 O O . LYS A 1 94 ? -31.426 -4.853 36.381 1.00 86.50 94 LYS A O 1
ATOM 752 N N . GLY A 1 95 ? -32.003 -3.780 34.497 1.00 79.12 95 GLY A N 1
ATOM 753 C CA . GLY A 1 95 ? -32.857 -2.761 35.115 1.00 79.12 95 GLY A CA 1
ATOM 754 C C . GLY A 1 95 ? -32.165 -1.434 35.444 1.00 79.12 95 GLY A C 1
ATOM 755 O O . GLY A 1 95 ? -32.786 -0.577 36.076 1.00 79.12 95 GLY A O 1
ATOM 756 N N . ALA A 1 96 ? -30.912 -1.229 35.026 1.00 77.69 96 ALA A N 1
ATOM 757 C CA . ALA A 1 96 ? -30.234 0.053 35.199 1.00 77.69 96 ALA A CA 1
ATOM 758 C C . ALA A 1 96 ? -30.804 1.103 34.229 1.00 77.69 96 ALA A C 1
ATOM 760 O O . ALA A 1 96 ? -30.893 0.869 33.026 1.00 77.69 96 ALA A O 1
ATOM 761 N N . ARG A 1 97 ? -31.185 2.276 34.751 1.00 72.75 97 ARG A N 1
ATOM 762 C CA . ARG A 1 97 ? -31.697 3.413 33.954 1.00 72.75 97 ARG A CA 1
ATOM 763 C C . ARG A 1 97 ? -30.722 4.582 33.849 1.00 72.75 97 ARG A C 1
ATOM 765 O O . ARG A 1 97 ? -30.981 5.537 33.131 1.00 72.75 97 ARG A O 1
ATOM 772 N N . GLN A 1 98 ? -29.627 4.532 34.596 1.00 75.12 98 GLN A N 1
ATOM 773 C CA . GLN A 1 98 ? -28.674 5.626 34.690 1.00 75.12 98 GLN A CA 1
ATOM 774 C C . GLN A 1 98 ? -27.252 5.080 34.716 1.00 75.12 98 GLN A C 1
ATOM 776 O O . GLN A 1 98 ? -26.983 4.075 35.378 1.00 75.12 98 GLN A O 1
ATOM 781 N N . ALA A 1 99 ? -26.353 5.760 34.008 1.00 69.12 99 ALA A N 1
ATOM 782 C CA . ALA A 1 99 ? -24.925 5.488 34.030 1.00 69.12 99 ALA A CA 1
ATOM 783 C C . ALA A 1 99 ? -24.195 6.663 34.689 1.00 69.12 99 ALA A C 1
ATOM 785 O O . ALA A 1 99 ? -24.422 7.828 34.356 1.00 69.12 99 ALA A O 1
ATOM 786 N N . THR A 1 100 ? -23.297 6.358 35.625 1.00 70.25 100 THR A N 1
ATOM 787 C CA . THR A 1 100 ? -22.450 7.374 36.256 1.00 70.25 100 THR A CA 1
ATOM 788 C C . THR A 1 100 ? -21.243 7.652 35.371 1.00 70.25 100 THR A C 1
ATOM 790 O O . THR A 1 100 ? -20.450 6.752 35.087 1.00 70.25 100 THR A O 1
ATOM 793 N N . VAL A 1 101 ? -21.067 8.905 34.954 1.00 66.12 101 VAL A N 1
ATOM 794 C CA . VAL A 1 101 ? -19.906 9.299 34.153 1.00 66.12 101 VAL A CA 1
ATOM 795 C C . VAL A 1 101 ? -18.649 9.307 35.022 1.00 66.12 101 VAL A C 1
ATOM 797 O O . VAL A 1 101 ? -18.562 10.000 36.043 1.00 66.12 101 VAL A O 1
ATOM 800 N N . ARG A 1 102 ? -17.643 8.534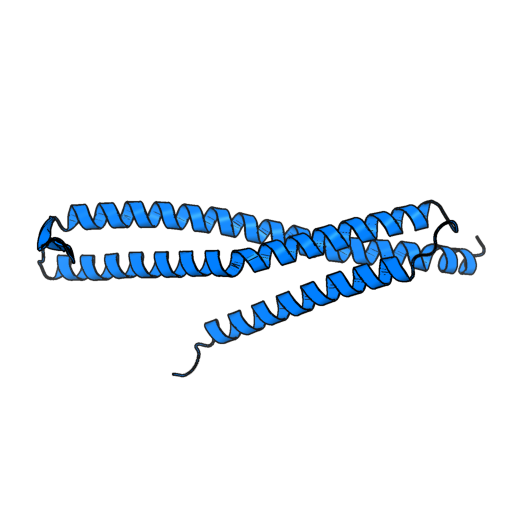 34.603 1.00 57.34 102 ARG A N 1
ATOM 801 C CA . ARG A 1 102 ? -16.352 8.427 35.290 1.00 57.34 102 ARG A CA 1
ATOM 802 C C . ARG A 1 102 ? -15.621 9.775 35.212 1.00 57.34 102 ARG A C 1
ATOM 804 O O . ARG A 1 102 ? -15.228 10.200 34.132 1.00 57.34 102 ARG A O 1
ATOM 811 N N . GLY A 1 103 ? -15.447 10.442 36.354 1.00 56.38 103 GLY A N 1
ATOM 812 C CA . GLY A 1 103 ? -14.701 11.705 36.479 1.00 56.38 103 GLY A CA 1
ATOM 813 C C . GLY A 1 103 ? -15.542 12.931 36.850 1.00 56.38 103 GLY A C 1
ATOM 814 O O . GLY A 1 103 ? -15.018 13.821 37.511 1.00 56.38 103 GLY A O 1
ATOM 815 N N . THR A 1 104 ? -16.834 12.963 36.512 1.00 66.06 104 THR A N 1
ATOM 816 C CA . THR A 1 104 ? -17.749 14.059 36.897 1.00 66.06 104 THR A CA 1
ATOM 817 C C . THR A 1 104 ? -18.765 13.651 37.961 1.00 66.06 104 THR A C 1
ATOM 819 O O . THR A 1 104 ? -19.286 14.514 38.656 1.00 66.06 104 THR A O 1
ATOM 822 N N . GLY A 1 105 ? -19.042 12.350 38.123 1.00 64.25 105 GLY A N 1
ATOM 823 C CA . GLY A 1 105 ? -20.024 11.853 39.097 1.00 64.25 105 GLY A CA 1
ATOM 824 C C . GLY A 1 105 ? -21.479 12.158 38.724 1.00 64.25 105 GLY A C 1
ATOM 825 O O . GLY A 1 105 ? -22.388 11.804 39.470 1.00 64.25 105 GLY A O 1
ATOM 826 N N . GLU A 1 106 ? -21.708 12.784 37.568 1.00 71.56 106 GLU A N 1
ATOM 827 C CA . GLU A 1 106 ? -23.043 13.059 37.056 1.00 71.56 106 GLU A CA 1
ATOM 828 C C . GLU A 1 106 ? -23.706 11.773 36.560 1.00 71.56 106 GLU A C 1
ATOM 830 O O . GLU A 1 106 ? -23.086 10.928 35.903 1.00 71.56 106 GLU A O 1
ATOM 835 N N . SER A 1 107 ? -24.987 11.645 36.900 1.00 68.25 107 SER A N 1
ATOM 836 C CA . SER A 1 107 ? -25.846 10.557 36.460 1.00 68.25 107 SER A CA 1
ATOM 837 C C . SER A 1 107 ? -26.532 10.977 35.167 1.00 68.25 107 SER A C 1
ATOM 839 O O . SER A 1 107 ? -27.375 11.874 35.178 1.00 68.25 107 SER A O 1
ATOM 841 N N . ILE A 1 108 ? -26.132 10.373 34.051 1.00 77.69 108 ILE A N 1
ATOM 842 C CA . ILE A 1 108 ? -26.743 10.621 32.744 1.00 77.69 108 ILE A CA 1
ATOM 843 C C . ILE A 1 108 ? -27.696 9.464 32.441 1.00 77.69 108 ILE A C 1
ATOM 845 O O . ILE A 1 108 ? -27.445 8.318 32.831 1.00 77.69 108 ILE A O 1
ATOM 849 N N . ASP A 1 109 ? -28.802 9.775 31.765 1.00 82.31 109 ASP A N 1
ATOM 850 C CA . ASP A 1 109 ? -29.718 8.758 31.259 1.00 82.31 109 ASP A CA 1
ATOM 851 C C . ASP A 1 109 ? -28.967 7.794 30.331 1.00 82.31 109 ASP A C 1
ATOM 853 O O . ASP A 1 109 ? -28.174 8.204 29.474 1.00 82.31 109 ASP A O 1
ATOM 857 N N . LEU A 1 110 ? -29.198 6.500 30.530 1.00 80.06 110 LEU A N 1
ATOM 858 C CA . LEU A 1 110 ? -28.546 5.449 29.765 1.00 80.06 110 LEU A CA 1
ATOM 859 C C . LEU A 1 110 ? -28.814 5.602 28.256 1.00 80.06 110 LEU A C 1
ATOM 861 O O . LEU A 1 110 ? -27.912 5.371 27.449 1.00 80.06 110 LEU A O 1
ATOM 865 N N . ASP A 1 111 ? -30.010 6.067 27.881 1.00 81.56 111 ASP A N 1
ATOM 866 C CA . ASP A 1 111 ? -30.400 6.271 26.482 1.00 81.56 111 ASP A CA 1
ATOM 867 C C . ASP A 1 111 ? -29.587 7.396 25.813 1.00 81.56 111 ASP A C 1
ATOM 869 O O . ASP A 1 111 ? -29.228 7.307 24.635 1.00 81.56 111 ASP A O 1
ATOM 873 N N . ASP A 1 112 ? -29.234 8.446 26.559 1.00 84.25 112 ASP A N 1
ATOM 874 C CA . ASP A 1 112 ? -28.400 9.540 26.052 1.00 84.25 112 ASP A CA 1
ATOM 875 C C . ASP A 1 112 ? -26.933 9.120 25.907 1.00 84.25 112 ASP A C 1
ATOM 877 O O . ASP A 1 112 ? -26.249 9.551 24.971 1.00 84.25 112 ASP A O 1
ATOM 881 N N . VAL A 1 113 ? -26.441 8.254 26.797 1.00 83.50 113 VAL A N 1
ATOM 882 C CA . VAL A 1 113 ? -25.103 7.660 26.673 1.00 83.50 113 VAL A CA 1
ATOM 883 C C . VAL A 1 113 ? -25.037 6.746 25.448 1.00 83.50 113 VAL A C 1
ATOM 885 O O . VAL A 1 113 ? -24.108 6.877 24.648 1.00 83.50 113 VAL A O 1
ATOM 888 N N . LEU A 1 114 ? -26.047 5.896 25.241 1.00 84.56 114 LEU A N 1
ATOM 889 C CA . LEU A 1 114 ? -26.141 5.024 24.068 1.00 84.56 114 LEU A CA 1
ATOM 890 C C . LEU A 1 114 ? -26.167 5.826 22.760 1.00 84.56 114 LEU A C 1
ATOM 892 O O . LEU A 1 114 ? -25.391 5.523 21.854 1.00 84.56 114 LEU A O 1
ATOM 896 N N . LYS A 1 115 ? -26.944 6.917 22.682 1.00 87.88 115 LYS A N 1
ATOM 897 C CA . LYS A 1 115 ? -26.945 7.818 21.510 1.00 87.88 115 LYS A CA 1
ATOM 898 C C . LYS A 1 115 ? -25.576 8.436 21.225 1.00 87.88 115 LYS A C 1
ATOM 900 O O . LYS A 1 115 ? -25.194 8.595 20.065 1.00 87.88 115 LYS A O 1
ATOM 905 N N . ARG A 1 116 ? -24.826 8.821 22.264 1.00 88.44 116 ARG A N 1
ATOM 906 C CA . ARG A 1 116 ? -23.464 9.359 22.097 1.00 88.44 116 ARG A CA 1
ATOM 907 C C . ARG A 1 116 ? -22.509 8.294 21.566 1.00 88.44 116 ARG A C 1
ATOM 909 O O . ARG A 1 116 ? -21.702 8.608 20.691 1.00 88.44 116 ARG A O 1
ATOM 916 N N . LEU A 1 117 ? -22.611 7.064 22.068 1.00 87.06 117 LEU A N 1
ATOM 917 C CA . LEU A 1 117 ? -21.819 5.936 21.581 1.00 87.06 117 LEU A CA 1
ATOM 918 C C . LEU A 1 117 ? -22.168 5.588 20.132 1.00 87.06 117 LEU A C 1
ATOM 920 O O . LEU A 1 117 ? -21.247 5.436 19.340 1.00 87.06 117 LEU A O 1
ATOM 924 N N . ASP A 1 118 ? -23.447 5.588 19.751 1.00 90.38 118 ASP A N 1
ATOM 925 C CA . ASP A 1 118 ? -23.883 5.380 18.361 1.00 90.38 118 ASP A CA 1
ATOM 926 C C . ASP A 1 118 ? -23.314 6.443 17.413 1.00 90.38 118 ASP A C 1
ATOM 928 O O . ASP A 1 118 ? -22.767 6.134 16.348 1.00 90.38 118 ASP A O 1
ATOM 932 N N . ASN A 1 119 ? -23.372 7.717 17.813 1.00 92.00 119 ASN A N 1
ATOM 933 C CA . ASN A 1 119 ? -22.765 8.793 17.033 1.00 92.00 119 ASN A CA 1
ATOM 934 C C . ASN A 1 119 ? -21.246 8.614 16.916 1.00 92.00 119 ASN A C 1
ATOM 936 O O . ASN A 1 119 ? -20.693 8.746 15.826 1.00 92.00 119 ASN A O 1
ATOM 940 N N . LYS A 1 120 ? -20.559 8.271 18.009 1.00 89.12 120 LYS A N 1
ATOM 941 C CA . LYS A 1 120 ? -19.112 8.025 17.980 1.00 89.12 120 LYS A CA 1
ATOM 942 C C . LYS A 1 120 ? -18.770 6.824 17.091 1.00 89.12 120 LYS A C 1
ATOM 944 O O . LYS A 1 120 ? -17.848 6.915 16.286 1.00 89.12 120 LYS A O 1
ATOM 949 N N . LEU A 1 121 ? -19.540 5.741 17.181 1.00 90.06 121 LEU A N 1
ATOM 950 C CA . LEU A 1 121 ? -19.377 4.526 16.387 1.00 90.06 121 LEU A CA 1
ATOM 951 C C . LEU A 1 121 ? -19.563 4.801 14.893 1.00 90.06 121 LEU A C 1
ATOM 953 O O . LEU A 1 121 ? -18.744 4.367 14.086 1.00 90.06 121 LEU A O 1
ATOM 957 N N . SER A 1 122 ? -20.607 5.543 14.516 1.00 92.38 122 SER A N 1
ATOM 958 C CA . SER A 1 122 ? -20.867 5.889 13.112 1.00 92.38 122 SER A CA 1
ATOM 959 C C . SER A 1 122 ? -19.750 6.748 12.510 1.00 92.38 122 SER A C 1
ATOM 961 O O . SER A 1 122 ? -19.303 6.476 11.394 1.00 92.38 122 SER A O 1
ATOM 963 N N . ILE A 1 123 ? -19.228 7.721 13.266 1.00 92.25 123 ILE A N 1
ATOM 964 C CA . ILE A 1 123 ? -18.077 8.535 12.856 1.00 92.25 123 ILE A CA 1
ATOM 965 C C . ILE A 1 123 ? -16.826 7.661 12.689 1.00 92.25 123 ILE A C 1
ATOM 967 O O . ILE A 1 123 ? -16.138 7.773 11.672 1.00 92.25 123 ILE A O 1
ATOM 971 N N . THR A 1 124 ? -16.532 6.781 13.651 1.00 90.00 124 THR A N 1
ATOM 972 C CA . THR A 1 124 ? -15.375 5.873 13.586 1.00 90.00 124 THR A CA 1
ATOM 973 C C . THR A 1 124 ? -15.479 4.924 12.391 1.00 90.00 124 THR A C 1
ATOM 975 O O . THR A 1 124 ? -14.529 4.811 11.619 1.00 90.00 124 THR A O 1
ATOM 978 N N . ARG A 1 125 ? -16.649 4.313 12.160 1.00 91.75 125 ARG A N 1
ATOM 979 C CA . ARG A 1 125 ? -16.892 3.431 11.007 1.00 91.75 125 ARG A CA 1
ATOM 980 C C . ARG A 1 125 ? -16.706 4.153 9.675 1.00 91.75 125 ARG A C 1
ATOM 982 O O . ARG A 1 125 ? -16.061 3.611 8.783 1.00 91.75 125 ARG A O 1
ATOM 989 N N . ALA A 1 126 ? -17.191 5.390 9.550 1.00 92.00 126 ALA A N 1
ATOM 990 C CA . ALA A 1 126 ? -16.993 6.188 8.340 1.00 92.00 126 ALA A CA 1
ATOM 991 C C . ALA A 1 126 ? -15.504 6.495 8.074 1.00 92.00 126 ALA A C 1
ATOM 993 O O . ALA A 1 126 ? -15.062 6.503 6.922 1.00 92.00 126 ALA A O 1
ATOM 994 N N . GLN A 1 127 ? -14.711 6.728 9.127 1.00 90.75 127 GLN A N 1
ATOM 995 C CA . GLN A 1 127 ? -13.262 6.916 8.996 1.00 90.75 127 GLN A CA 1
ATOM 996 C C . GLN A 1 127 ? -12.555 5.628 8.569 1.00 90.75 127 GLN A C 1
ATOM 998 O O . GLN A 1 127 ? -11.730 5.673 7.655 1.00 90.75 127 GLN A O 1
ATOM 1003 N N . ILE A 1 128 ? -12.911 4.493 9.178 1.00 89.81 128 ILE A N 1
ATOM 1004 C CA . ILE A 1 128 ? -12.382 3.174 8.811 1.00 89.81 128 ILE A CA 1
ATOM 1005 C C . ILE A 1 128 ? -12.693 2.869 7.347 1.00 89.81 128 ILE A C 1
ATOM 1007 O O . ILE A 1 128 ? -11.779 2.559 6.593 1.00 89.81 128 ILE A O 1
ATOM 1011 N N . GLU A 1 129 ? -13.941 3.045 6.906 1.00 90.94 129 GLU A N 1
ATOM 1012 C CA . GLU A 1 129 ? -14.338 2.789 5.517 1.00 90.94 129 GLU A CA 1
ATOM 1013 C C . GLU A 1 129 ? -13.547 3.658 4.525 1.00 90.94 129 GLU A C 1
ATOM 1015 O O . GLU A 1 129 ? -13.101 3.187 3.474 1.00 90.94 129 GLU A O 1
ATOM 1020 N N . LYS A 1 130 ? -13.333 4.938 4.855 1.00 90.19 130 LYS A N 1
ATOM 1021 C CA . LYS A 1 130 ? -12.535 5.844 4.021 1.00 90.19 130 LYS A CA 1
ATOM 1022 C C . LYS A 1 130 ? -11.080 5.382 3.917 1.00 90.19 130 LYS A C 1
ATOM 1024 O O . LYS A 1 130 ? -10.499 5.439 2.831 1.00 90.19 130 LYS A O 1
ATOM 1029 N N . LEU A 1 131 ? -10.490 4.953 5.030 1.00 88.00 131 LEU A N 1
ATOM 1030 C CA . LEU A 1 131 ? -9.113 4.469 5.062 1.00 88.00 131 LEU A CA 1
ATOM 1031 C C . LEU A 1 131 ? -8.962 3.123 4.356 1.00 88.00 131 LEU A C 1
ATOM 1033 O O . LEU A 1 131 ? -7.989 2.946 3.627 1.00 88.00 131 LEU A O 1
ATOM 1037 N N . ASP A 1 132 ? -9.932 2.225 4.499 1.00 87.88 132 ASP A N 1
ATOM 1038 C CA . ASP A 1 132 ? -9.920 0.904 3.873 1.00 87.88 132 ASP A CA 1
ATOM 1039 C C . ASP A 1 132 ? -9.994 1.008 2.342 1.00 87.88 132 ASP A C 1
ATOM 1041 O O . ASP A 1 132 ? -9.139 0.474 1.631 1.00 87.88 132 ASP A O 1
ATOM 1045 N N . LYS A 1 133 ? -10.901 1.846 1.815 1.00 90.12 133 LYS A N 1
ATOM 1046 C CA . LYS A 1 133 ? -10.946 2.174 0.374 1.00 90.12 133 LYS A CA 1
ATOM 1047 C C . LYS A 1 133 ? -9.621 2.754 -0.124 1.00 90.12 133 LYS A C 1
ATOM 1049 O O . LYS A 1 133 ? -9.148 2.412 -1.210 1.00 90.12 133 LYS A O 1
ATOM 1054 N N . GLY A 1 134 ? -9.003 3.630 0.670 1.00 90.31 134 GLY A N 1
ATOM 1055 C CA . GLY A 1 134 ? -7.682 4.181 0.374 1.00 90.31 134 GLY A CA 1
ATOM 1056 C C . GLY A 1 134 ? -6.594 3.104 0.349 1.00 90.31 134 GLY A C 1
ATOM 1057 O O . GLY A 1 134 ? -5.767 3.080 -0.563 1.00 90.31 134 GLY A O 1
ATOM 1058 N N . ALA A 1 135 ? -6.605 2.187 1.315 1.00 89.12 135 ALA A N 1
ATOM 1059 C CA . ALA A 1 135 ? -5.655 1.087 1.412 1.00 89.12 135 ALA A CA 1
ATOM 1060 C C . ALA A 1 135 ? -5.793 0.098 0.242 1.00 89.12 135 ALA A C 1
ATOM 1062 O O . ALA A 1 135 ? -4.776 -0.339 -0.305 1.00 89.12 135 ALA A O 1
ATOM 1063 N N . GLU A 1 136 ? -7.020 -0.209 -0.189 1.00 91.25 136 GLU A N 1
ATOM 1064 C CA . GLU A 1 136 ? -7.290 -1.064 -1.348 1.00 91.25 136 GLU A CA 1
ATOM 1065 C C . GLU A 1 136 ? -6.761 -0.432 -2.644 1.00 91.25 136 GLU A C 1
ATOM 1067 O O . GLU A 1 136 ? -6.089 -1.093 -3.445 1.00 91.25 136 GLU A O 1
ATOM 1072 N N . LEU A 1 137 ? -7.002 0.868 -2.838 1.00 93.44 137 LEU A N 1
ATOM 1073 C CA . LEU A 1 137 ? -6.475 1.600 -3.987 1.00 93.44 137 LEU A CA 1
ATOM 1074 C C . LEU A 1 137 ? -4.941 1.600 -3.989 1.00 93.44 137 LEU A C 1
ATOM 1076 O O . LEU A 1 137 ? -4.332 1.267 -5.008 1.00 93.44 137 LEU A O 1
ATOM 1080 N N . LYS A 1 138 ? -4.312 1.905 -2.845 1.00 93.69 138 LYS A N 1
ATOM 1081 C CA . LYS A 1 138 ? -2.849 1.858 -2.695 1.00 93.69 138 LYS A CA 1
ATOM 1082 C C . LYS A 1 138 ? -2.298 0.469 -3.031 1.00 93.69 138 LYS A C 1
ATOM 1084 O O . LYS A 1 138 ? -1.296 0.358 -3.734 1.00 93.69 138 LYS A O 1
ATOM 1089 N N . TYR A 1 139 ? -2.972 -0.595 -2.591 1.00 92.06 139 TYR A N 1
ATOM 1090 C CA . TYR A 1 139 ? -2.590 -1.967 -2.927 1.00 92.06 139 TYR A CA 1
ATOM 1091 C C . TYR A 1 139 ? -2.651 -2.239 -4.437 1.00 92.06 139 TYR A C 1
ATOM 1093 O O . TYR A 1 139 ? -1.703 -2.795 -4.992 1.00 92.06 139 TYR A O 1
ATOM 1101 N N . LYS A 1 140 ? -3.725 -1.818 -5.119 1.00 95.25 140 LYS A N 1
ATOM 1102 C CA . LYS A 1 140 ? -3.861 -1.973 -6.578 1.00 95.25 140 LYS A CA 1
ATOM 1103 C C . LYS A 1 140 ? -2.764 -1.218 -7.329 1.00 95.25 140 LYS A C 1
ATOM 1105 O O . LYS A 1 140 ? -2.124 -1.805 -8.198 1.00 95.25 140 LYS A O 1
ATOM 1110 N N . ILE A 1 141 ? -2.517 0.042 -6.968 1.00 96.69 141 ILE A N 1
ATOM 1111 C CA . ILE A 1 141 ? -1.463 0.870 -7.575 1.00 96.69 141 ILE A CA 1
ATOM 1112 C C . ILE A 1 141 ? -0.095 0.211 -7.388 1.00 96.69 141 ILE A C 1
ATOM 1114 O O . ILE A 1 141 ? 0.631 0.041 -8.364 1.00 96.69 141 ILE A O 1
ATOM 1118 N N . HIS A 1 142 ? 0.237 -0.220 -6.167 1.00 96.69 142 HIS A N 1
ATOM 1119 C CA . HIS A 1 142 ? 1.489 -0.925 -5.905 1.00 96.69 142 HIS A CA 1
ATOM 1120 C C . HIS A 1 142 ? 1.610 -2.191 -6.763 1.00 96.69 142 HIS A C 1
ATOM 1122 O O . HIS A 1 142 ? 2.597 -2.348 -7.480 1.00 96.69 142 HIS A O 1
ATOM 1128 N N . ARG A 1 143 ? 0.597 -3.068 -6.735 1.00 95.50 143 ARG A N 1
ATOM 1129 C CA . ARG A 1 143 ? 0.614 -4.357 -7.441 1.00 95.50 143 ARG A CA 1
ATOM 1130 C C . ARG A 1 143 ? 0.814 -4.180 -8.943 1.00 95.50 143 ARG A C 1
ATOM 1132 O O . ARG A 1 143 ? 1.684 -4.826 -9.521 1.00 95.50 143 ARG A O 1
ATOM 1139 N N . TYR A 1 144 ? 0.018 -3.322 -9.576 1.00 97.56 144 TYR A N 1
ATOM 1140 C CA . TYR A 1 144 ? 0.108 -3.118 -11.020 1.00 97.56 144 TYR A CA 1
ATOM 1141 C C . TYR A 1 144 ? 1.346 -2.308 -11.403 1.00 97.56 144 TYR A C 1
ATOM 1143 O O . TYR A 1 144 ? 2.033 -2.691 -12.344 1.00 97.56 144 TYR A O 1
ATOM 1151 N N . GLY A 1 145 ? 1.692 -1.261 -10.650 1.00 97.12 145 GLY A N 1
ATOM 1152 C CA . GLY A 1 145 ? 2.911 -0.483 -10.885 1.00 97.12 145 GLY A CA 1
ATOM 1153 C C . GLY A 1 145 ? 4.177 -1.334 -10.770 1.00 97.12 145 GLY A C 1
ATOM 1154 O O . GLY A 1 145 ? 5.071 -1.213 -11.599 1.00 97.12 145 GLY A O 1
ATOM 1155 N N . PHE A 1 146 ? 4.221 -2.268 -9.816 1.00 97.56 146 PHE A N 1
ATOM 1156 C CA . PHE A 1 146 ? 5.337 -3.203 -9.678 1.00 97.56 146 PHE A CA 1
ATOM 1157 C C . PHE A 1 146 ? 5.459 -4.115 -10.904 1.00 97.56 146 PHE A C 1
ATOM 1159 O O . PHE A 1 146 ? 6.521 -4.190 -11.515 1.00 97.56 146 PHE A O 1
ATOM 1166 N N . ILE A 1 147 ? 4.363 -4.783 -11.284 1.00 97.50 147 ILE A N 1
ATOM 1167 C CA . ILE A 1 147 ? 4.356 -5.742 -12.398 1.00 97.50 147 ILE A CA 1
ATOM 1168 C C . ILE A 1 147 ? 4.687 -5.042 -13.716 1.00 97.50 147 ILE A C 1
ATOM 1170 O O . ILE A 1 147 ? 5.592 -5.470 -14.427 1.00 97.50 147 ILE A O 1
ATOM 1174 N N . PHE A 1 148 ? 3.982 -3.957 -14.043 1.00 97.94 148 PHE A N 1
ATOM 1175 C CA . PHE A 1 148 ? 4.207 -3.240 -15.296 1.00 97.94 148 PHE A CA 1
ATOM 1176 C C . PHE A 1 148 ? 5.567 -2.548 -15.323 1.00 97.94 148 PHE A C 1
ATOM 1178 O O . PHE A 1 148 ? 6.211 -2.543 -16.367 1.00 97.94 148 PHE A O 1
ATOM 1185 N N . GLY A 1 149 ? 6.037 -2.032 -14.184 1.00 97.38 149 GLY A N 1
ATOM 1186 C CA . GLY A 1 149 ? 7.378 -1.475 -14.066 1.00 97.38 149 GLY A CA 1
ATOM 1187 C C . GLY A 1 149 ? 8.451 -2.518 -14.358 1.00 97.38 149 GLY A C 1
ATOM 1188 O O . GLY A 1 149 ? 9.313 -2.294 -15.200 1.00 97.38 149 GLY A O 1
ATOM 1189 N N . LEU A 1 150 ? 8.351 -3.699 -13.743 1.00 97.06 150 LEU A N 1
ATOM 1190 C CA . LEU A 1 150 ? 9.283 -4.800 -13.978 1.00 97.06 150 LEU A CA 1
ATOM 1191 C C . LEU A 1 150 ? 9.263 -5.273 -15.439 1.00 97.06 150 LEU A C 1
ATOM 1193 O O . LEU A 1 150 ? 10.319 -5.457 -16.039 1.00 97.06 150 LEU A O 1
ATOM 1197 N N . VAL A 1 151 ? 8.075 -5.438 -16.028 1.00 97.50 151 VAL A N 1
ATOM 1198 C CA . VAL A 1 151 ? 7.930 -5.824 -17.440 1.00 97.50 151 VAL A CA 1
ATOM 1199 C C . VAL A 1 151 ? 8.547 -4.775 -18.364 1.00 97.50 151 VAL A C 1
ATOM 1201 O O . VAL A 1 151 ? 9.260 -5.145 -19.291 1.00 97.50 151 VAL A O 1
ATOM 1204 N N . ALA A 1 152 ? 8.328 -3.485 -18.105 1.00 96.75 152 ALA A N 1
ATOM 1205 C CA . ALA A 1 152 ? 8.907 -2.410 -18.904 1.00 96.75 152 ALA A CA 1
ATOM 1206 C C . ALA A 1 152 ? 10.444 -2.436 -18.870 1.00 96.75 152 ALA A C 1
ATOM 1208 O O . ALA A 1 152 ? 11.071 -2.375 -19.927 1.00 96.75 152 ALA A O 1
ATOM 1209 N N . ILE A 1 153 ? 11.049 -2.639 -17.690 1.00 96.38 153 ILE A N 1
ATOM 1210 C CA . ILE A 1 153 ? 12.505 -2.819 -17.569 1.00 96.38 153 ILE A CA 1
ATOM 1211 C C . ILE A 1 153 ? 12.965 -4.053 -18.344 1.00 96.38 153 ILE A C 1
ATOM 1213 O O . ILE A 1 153 ? 13.904 -3.969 -19.127 1.00 96.38 153 ILE A O 1
ATOM 1217 N N . LEU A 1 154 ? 12.296 -5.198 -18.197 1.00 95.25 154 LEU A N 1
ATOM 1218 C CA . LEU A 1 154 ? 12.675 -6.407 -18.933 1.00 95.25 154 LEU A CA 1
ATOM 1219 C C . LEU A 1 154 ? 12.636 -6.199 -20.451 1.00 95.25 154 LEU A C 1
ATOM 1221 O O . LEU A 1 154 ? 13.564 -6.614 -21.142 1.00 95.25 154 LEU A O 1
ATOM 1225 N N . VAL A 1 155 ? 11.602 -5.527 -20.964 1.00 94.06 155 VAL A N 1
ATOM 1226 C CA . VAL A 1 155 ? 11.493 -5.188 -22.389 1.00 94.06 155 VAL A CA 1
ATOM 1227 C C . VAL A 1 155 ? 12.628 -4.260 -22.809 1.00 94.06 155 VAL A C 1
ATOM 1229 O O . VAL A 1 155 ? 13.284 -4.547 -23.807 1.00 94.06 155 VAL A O 1
ATOM 1232 N N . ALA A 1 156 ? 12.913 -3.207 -22.038 1.00 93.44 156 ALA A N 1
ATOM 1233 C CA . ALA A 1 156 ? 14.009 -2.284 -22.324 1.00 93.44 156 ALA A CA 1
ATOM 1234 C C . ALA A 1 156 ? 15.359 -3.014 -22.435 1.00 93.44 156 ALA A C 1
ATOM 1236 O O . ALA A 1 156 ? 16.117 -2.791 -23.379 1.00 93.44 156 ALA A O 1
ATOM 1237 N N . ARG A 1 157 ? 15.630 -3.956 -21.523 1.00 91.50 157 ARG A N 1
ATOM 1238 C CA . ARG A 1 157 ? 16.889 -4.718 -21.487 1.00 91.50 157 ARG A CA 1
ATOM 1239 C C . ARG A 1 157 ? 16.985 -5.813 -22.540 1.00 91.50 157 ARG A C 1
ATOM 1241 O O . ARG A 1 157 ? 18.072 -6.067 -23.052 1.00 91.50 157 ARG A O 1
ATOM 1248 N N . ALA A 1 158 ? 15.873 -6.462 -22.866 1.00 92.00 158 ALA A N 1
ATOM 1249 C CA . ALA A 1 158 ? 15.839 -7.521 -23.867 1.00 92.00 158 ALA A CA 1
ATOM 1250 C C . ALA A 1 158 ? 15.789 -6.980 -25.303 1.00 92.00 158 ALA A C 1
ATOM 1252 O O . ALA A 1 158 ? 16.112 -7.721 -26.226 1.00 92.00 158 ALA A O 1
ATOM 1253 N N . TRP A 1 159 ? 15.421 -5.708 -25.500 1.00 90.81 159 TRP A N 1
ATOM 1254 C CA . TRP A 1 159 ? 15.157 -5.131 -26.819 1.00 90.81 159 TRP A CA 1
ATOM 1255 C C . TRP A 1 159 ? 16.306 -5.329 -27.816 1.00 90.81 159 TRP A C 1
ATOM 1257 O O . TRP A 1 159 ? 16.127 -5.972 -28.848 1.00 90.81 159 TRP A O 1
ATOM 1267 N N . SER A 1 160 ? 17.502 -4.827 -27.495 1.00 85.94 160 SER A N 1
ATOM 1268 C CA . SER A 1 160 ? 18.662 -4.943 -28.389 1.00 85.94 160 SER A CA 1
ATOM 1269 C C . SER A 1 160 ? 19.134 -6.397 -28.573 1.00 85.94 160 SER A C 1
ATOM 1271 O O . SER A 1 160 ? 19.288 -6.811 -29.722 1.00 85.94 160 SER A O 1
ATOM 1273 N N . PRO A 1 161 ? 19.303 -7.218 -27.514 1.00 88.06 161 PRO A N 1
ATOM 1274 C CA . PRO A 1 161 ? 19.651 -8.631 -27.673 1.00 88.06 161 PRO A CA 1
ATOM 1275 C C . PRO A 1 161 ? 18.677 -9.424 -28.553 1.00 88.06 161 PRO A C 1
ATOM 1277 O O . PRO A 1 161 ? 19.111 -10.243 -29.360 1.00 88.06 161 PRO A O 1
ATOM 1280 N N . VAL A 1 162 ? 17.370 -9.186 -28.419 1.00 90.75 162 VAL A N 1
ATOM 1281 C CA . VAL A 1 162 ? 16.344 -9.889 -29.201 1.00 90.75 162 VAL A CA 1
ATOM 1282 C C . VAL A 1 162 ? 16.393 -9.481 -30.670 1.00 90.75 162 VAL A C 1
ATOM 1284 O O . VAL A 1 162 ? 16.345 -10.356 -31.530 1.00 90.75 162 VAL A O 1
ATOM 1287 N N . LEU A 1 163 ? 16.539 -8.188 -30.975 1.00 88.31 163 LEU A N 1
ATOM 1288 C CA . LEU A 1 163 ? 16.689 -7.729 -32.361 1.00 88.31 163 LEU A C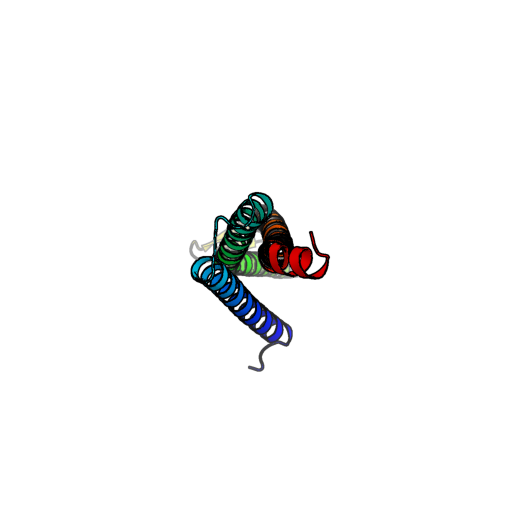A 1
ATOM 1289 C C . LEU A 1 163 ? 17.945 -8.315 -33.017 1.00 88.31 163 LEU A C 1
ATOM 1291 O O . LEU A 1 163 ? 17.855 -8.875 -34.108 1.00 88.31 163 LEU A O 1
ATOM 1295 N N . ASN A 1 164 ? 19.067 -8.328 -32.292 1.00 87.38 164 ASN A N 1
ATOM 1296 C CA . ASN A 1 164 ? 20.310 -8.932 -32.769 1.00 87.38 164 ASN A CA 1
ATOM 1297 C C . ASN A 1 164 ? 20.148 -10.430 -33.090 1.00 87.38 164 ASN A C 1
ATOM 1299 O O . ASN A 1 164 ? 20.702 -10.910 -34.077 1.00 87.38 164 ASN A O 1
ATOM 1303 N N . LEU A 1 165 ? 19.385 -11.181 -32.284 1.00 89.88 165 LEU A N 1
ATOM 1304 C CA . LEU A 1 165 ? 19.100 -12.601 -32.540 1.00 89.88 165 LEU A CA 1
ATOM 1305 C C . LEU A 1 165 ? 18.197 -12.818 -33.760 1.00 89.88 165 LEU A C 1
ATOM 1307 O O . LEU A 1 165 ? 18.312 -13.840 -34.433 1.00 89.88 165 LEU A O 1
ATOM 1311 N N . LEU A 1 166 ? 17.300 -11.872 -34.037 1.00 89.81 166 LEU A N 1
ATOM 1312 C CA . LEU A 1 166 ? 16.406 -11.907 -35.194 1.00 89.81 166 LEU A CA 1
ATOM 1313 C C . LEU A 1 166 ? 17.071 -11.381 -36.477 1.00 89.81 166 LEU A C 1
ATOM 1315 O O . LEU A 1 166 ? 16.472 -11.483 -37.546 1.00 89.81 166 LEU A O 1
ATOM 1319 N N . GLY A 1 167 ? 18.299 -10.859 -36.383 1.00 75.69 167 GLY A N 1
ATOM 1320 C CA . GLY A 1 167 ? 19.040 -10.294 -37.511 1.00 75.69 167 GLY A CA 1
ATOM 1321 C C . GLY A 1 167 ? 18.466 -8.969 -38.022 1.00 75.69 167 GLY A C 1
ATOM 1322 O O . GLY A 1 167 ? 18.605 -8.680 -39.211 1.00 75.69 167 GLY A O 1
ATOM 1323 N N . LEU A 1 168 ? 17.796 -8.211 -37.145 1.00 64.75 168 LEU A N 1
ATOM 1324 C CA . LEU A 1 168 ? 17.193 -6.900 -37.419 1.00 64.75 168 LEU A CA 1
ATOM 1325 C C . LEU A 1 168 ? 18.046 -5.752 -36.875 1.00 64.75 168 LEU A C 1
ATOM 1327 O O . LEU A 1 168 ? 18.634 -5.922 -35.784 1.00 64.75 168 LEU A O 1
#

Foldseek 3Di:
DDDDPVNVVVVVVLVVLVVVLVVLVVVLVVLVVVDDDDPDPLLVVLSVLLNVLSVQLSVLSVVLSVCVVVLVVLVVVLVVLVVVLVVLVVVVVVPDQWDQDPPPRDTDGSVVVNVVSVVVNVVSVVVSVVSVVSSVVSVVSNVVSSVSSVVSSVCSVCVVVVCVVVVD

Secondary structure (DSSP, 8-state):
-PPPHHHHHHHHHHHHHHHHHHHHHHHHHHHHHH---SS-HHHHHHHHHHHHHHHHHHHHHHHHHHHHHHHHHHHHHHHHHHHHHHHHHHHHHTT--EEE-TTT--EEEHHHHHHHHHHHHHHHHHHHHHHHHHHHHHHHHHHHHHHHHHHHHHHHHHHHHHHHHHT-

Radius of gyration: 26.28 Å; chains: 1; bounding box: 56×32×77 Å

pLDDT: mean 88.37, std 9.49, range [48.09, 98.19]